Protein AF-A0A918FLG2-F1 (afdb_monomer_lite)

Structure (mmCIF, N/CA/C/O backbone):
data_AF-A0A918FLG2-F1
#
_entry.id   AF-A0A918FLG2-F1
#
loop_
_atom_site.group_PDB
_atom_site.id
_atom_site.type_symbol
_atom_site.label_atom_id
_atom_site.label_alt_id
_atom_site.label_comp_id
_atom_site.label_asym_id
_atom_site.label_entity_id
_atom_site.label_seq_id
_atom_site.pdbx_PDB_ins_code
_atom_site.Cartn_x
_atom_site.Cartn_y
_atom_site.Cartn_z
_atom_site.occupancy
_atom_site.B_iso_or_equiv
_atom_site.auth_seq_id
_atom_site.auth_comp_id
_atom_site.auth_asym_id
_atom_site.auth_atom_id
_atom_site.pdbx_PDB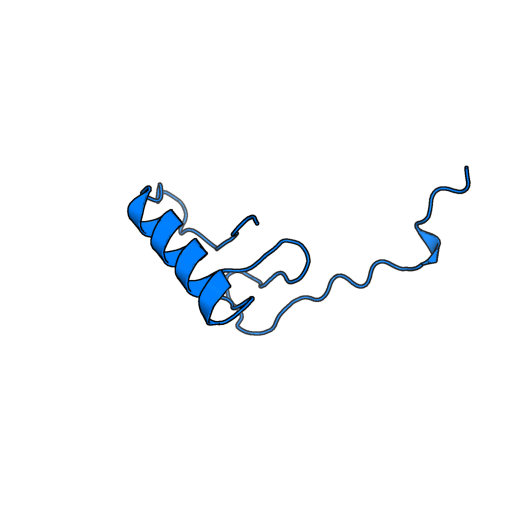_model_num
ATOM 1 N N . MET A 1 1 ? 7.474 -13.462 0.394 1.00 76.38 1 MET A N 1
ATOM 2 C CA . MET A 1 1 ? 7.482 -12.150 -0.293 1.00 76.38 1 MET A CA 1
ATOM 3 C C . MET A 1 1 ? 6.670 -11.179 0.543 1.00 76.38 1 MET A C 1
ATOM 5 O O . MET A 1 1 ? 5.594 -11.569 0.977 1.00 76.38 1 MET A O 1
ATOM 9 N N . THR A 1 2 ? 7.180 -9.971 0.771 1.00 92.38 2 THR A N 1
ATOM 10 C CA . THR A 1 2 ? 6.570 -8.953 1.645 1.00 92.38 2 THR A CA 1
ATOM 11 C C . THR A 1 2 ? 6.235 -7.719 0.813 1.00 92.38 2 THR A C 1
ATOM 13 O O . THR A 1 2 ? 7.091 -7.284 0.046 1.00 92.38 2 THR A O 1
ATOM 16 N N . ALA A 1 3 ? 5.024 -7.173 0.952 1.00 94.94 3 ALA A N 1
ATOM 17 C CA . ALA A 1 3 ? 4.612 -5.929 0.301 1.00 94.94 3 ALA A CA 1
ATOM 18 C C . ALA A 1 3 ? 4.575 -4.777 1.310 1.00 94.94 3 ALA A C 1
ATOM 20 O O . ALA A 1 3 ? 4.093 -4.941 2.429 1.00 94.94 3 ALA A O 1
ATOM 21 N N . LEU A 1 4 ? 5.070 -3.620 0.886 1.00 95.38 4 LEU A N 1
ATOM 22 C CA . LEU A 1 4 ? 5.006 -2.343 1.582 1.00 95.38 4 LEU A CA 1
ATOM 23 C C . LEU A 1 4 ? 4.309 -1.331 0.668 1.00 95.38 4 LEU A C 1
ATOM 25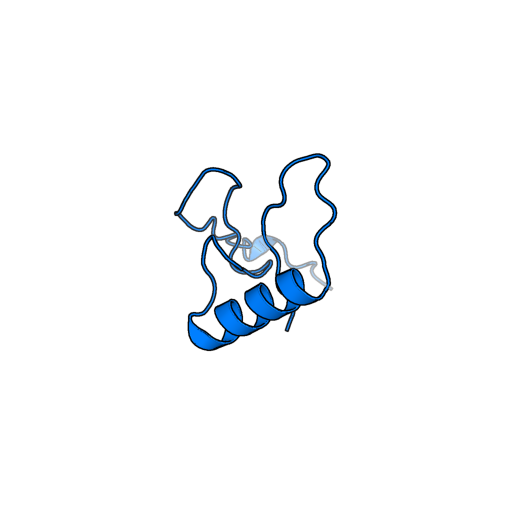 O O . LEU A 1 4 ? 4.453 -1.389 -0.553 1.00 95.38 4 LEU A O 1
ATOM 29 N N . TRP A 1 5 ? 3.534 -0.425 1.253 1.00 95.81 5 TRP A N 1
ATOM 30 C CA . TRP A 1 5 ? 2.898 0.688 0.553 1.00 95.81 5 TRP A CA 1
ATOM 31 C C . TRP A 1 5 ? 2.576 1.797 1.554 1.00 95.81 5 TRP A C 1
ATOM 33 O O . TRP A 1 5 ? 2.468 1.553 2.758 1.00 95.81 5 TRP A O 1
ATOM 43 N N . TRP A 1 6 ? 2.421 3.020 1.059 1.00 95.44 6 TRP A N 1
ATOM 44 C CA . TRP A 1 6 ? 2.070 4.160 1.898 1.00 95.44 6 TRP A CA 1
ATOM 45 C C . TRP A 1 6 ? 0.582 4.174 2.217 1.00 95.44 6 TRP A C 1
ATOM 47 O O . TRP A 1 6 ? -0.260 3.937 1.350 1.00 95.44 6 TRP A O 1
ATOM 57 N N . ILE A 1 7 ? 0.267 4.466 3.476 1.00 94.56 7 ILE A N 1
ATOM 58 C CA . ILE A 1 7 ? -1.098 4.524 3.990 1.00 94.56 7 ILE A CA 1
ATOM 59 C C . ILE A 1 7 ? -1.343 5.938 4.525 1.00 94.56 7 ILE A C 1
ATOM 61 O O . ILE A 1 7 ? -0.504 6.442 5.277 1.00 94.56 7 ILE A O 1
ATOM 65 N N . PRO A 1 8 ? -2.465 6.589 4.165 1.00 92.94 8 PRO A N 1
ATOM 66 C CA . PRO A 1 8 ? -2.837 7.871 4.748 1.00 92.94 8 PRO A CA 1
ATOM 67 C C . PRO A 1 8 ? -2.921 7.786 6.274 1.00 92.94 8 PRO A C 1
ATOM 69 O O . PRO A 1 8 ? -3.427 6.807 6.825 1.00 92.94 8 PRO A O 1
ATOM 72 N N . ALA A 1 9 ? -2.456 8.823 6.968 1.00 94.38 9 ALA A N 1
ATOM 73 C CA . ALA A 1 9 ? -2.537 8.866 8.423 1.00 94.38 9 ALA A CA 1
ATOM 74 C C . ALA A 1 9 ? -3.995 8.707 8.895 1.00 94.38 9 ALA A C 1
ATOM 76 O O . ALA A 1 9 ? -4.905 9.339 8.364 1.00 94.38 9 ALA A O 1
ATOM 77 N N . GLY A 1 10 ? -4.210 7.841 9.889 1.00 96.56 10 GLY A N 1
ATOM 78 C CA . GLY A 1 10 ? -5.542 7.516 10.410 1.00 96.56 10 GLY A CA 1
ATOM 79 C C . GLY A 1 10 ? -6.288 6.417 9.643 1.00 96.56 10 GLY A C 1
ATOM 80 O O . GLY A 1 10 ? -7.297 5.926 10.146 1.00 96.56 10 GLY A O 1
ATOM 81 N N . HIS A 1 11 ? -5.793 5.972 8.482 1.00 95.88 11 HIS A N 1
ATOM 82 C CA . HIS A 1 11 ? -6.364 4.825 7.774 1.00 95.88 11 HIS A CA 1
ATOM 83 C C . HIS A 1 11 ? -5.764 3.520 8.292 1.00 95.88 11 HIS A C 1
ATOM 85 O O . HIS A 1 11 ? -4.546 3.336 8.292 1.00 95.88 11 HIS A O 1
ATOM 91 N N . ARG A 1 12 ? -6.619 2.584 8.711 1.00 97.00 12 ARG A N 1
ATOM 92 C CA . ARG A 1 12 ? -6.206 1.207 8.995 1.00 97.00 12 ARG A CA 1
ATOM 93 C C . ARG A 1 12 ? -6.575 0.350 7.786 1.00 97.00 12 ARG A C 1
ATOM 95 O O . ARG A 1 12 ? -7.767 0.138 7.568 1.00 97.00 12 ARG A O 1
ATOM 102 N N . PRO A 1 13 ? -5.596 -0.152 7.017 1.00 96.31 13 PRO A N 1
ATOM 103 C CA . PRO A 1 13 ? -5.892 -0.934 5.832 1.00 96.31 13 PRO A CA 1
ATOM 104 C C . PRO A 1 13 ? -6.577 -2.243 6.216 1.00 96.31 13 PRO A C 1
ATOM 106 O O . PRO A 1 13 ? -6.303 -2.857 7.254 1.00 96.31 13 PRO A O 1
ATOM 109 N N . THR A 1 14 ? -7.455 -2.679 5.333 1.00 98.00 14 THR A N 1
ATOM 110 C CA . THR A 1 14 ? -8.128 -3.968 5.389 1.00 98.00 14 THR A CA 1
ATOM 111 C C . THR A 1 14 ? -7.244 -5.076 4.817 1.00 98.00 14 THR A C 1
ATOM 113 O O . THR A 1 14 ? -6.265 -4.837 4.105 1.00 98.00 14 THR A O 1
ATOM 116 N N . VAL A 1 15 ? -7.620 -6.325 5.093 1.00 97.69 15 VAL A N 1
ATOM 117 C CA . VAL A 1 15 ? -6.949 -7.497 4.509 1.00 97.69 15 VAL A CA 1
ATOM 118 C C . VAL A 1 15 ? -7.103 -7.524 2.984 1.00 97.69 15 VAL A C 1
ATOM 120 O O . VAL A 1 15 ? -6.142 -7.839 2.290 1.00 97.69 15 VAL A O 1
ATOM 123 N N . ALA A 1 16 ? -8.266 -7.129 2.458 1.00 98.00 16 ALA A N 1
ATOM 124 C CA . ALA A 1 16 ? -8.510 -7.071 1.017 1.00 98.00 16 ALA A CA 1
ATOM 125 C C . ALA A 1 16 ? -7.591 -6.057 0.313 1.00 98.00 16 ALA A C 1
ATOM 127 O O . ALA A 1 16 ? -7.054 -6.338 -0.757 1.00 98.00 16 ALA A O 1
ATOM 128 N N . GLU A 1 17 ? -7.344 -4.897 0.935 1.00 97.44 17 GLU A N 1
ATOM 129 C CA . GLU A 1 17 ? -6.355 -3.942 0.426 1.00 97.44 17 GLU A CA 1
ATOM 130 C C . GLU A 1 17 ? -4.953 -4.555 0.419 1.00 97.44 17 GLU A C 1
ATOM 132 O O . GLU A 1 17 ? -4.259 -4.458 -0.588 1.00 97.44 17 GLU A O 1
ATOM 137 N N . ALA A 1 18 ? -4.541 -5.228 1.497 1.00 97.00 18 ALA A N 1
ATOM 138 C CA . ALA A 1 18 ? -3.233 -5.882 1.555 1.00 97.00 18 ALA A CA 1
ATOM 139 C C . ALA A 1 18 ? -3.071 -6.965 0.469 1.00 97.00 18 ALA A C 1
ATOM 141 O O . ALA A 1 18 ? -2.019 -7.052 -0.171 1.00 97.00 18 ALA A O 1
ATOM 142 N N . GLU A 1 19 ? -4.114 -7.759 0.217 1.00 97.88 19 GLU A N 1
ATOM 143 C CA . GLU A 1 19 ? -4.131 -8.761 -0.851 1.00 97.88 19 GLU A CA 1
ATOM 144 C C . GLU A 1 19 ? -3.975 -8.120 -2.233 1.00 97.88 19 GLU A C 1
ATOM 146 O O . GLU A 1 19 ? -3.113 -8.540 -3.009 1.00 97.88 19 GLU A O 1
ATOM 151 N N . ALA A 1 20 ? -4.726 -7.054 -2.522 1.00 97.88 20 ALA A N 1
ATOM 152 C CA . ALA A 1 20 ? -4.620 -6.332 -3.789 1.00 97.88 20 ALA A CA 1
ATOM 153 C C . ALA A 1 20 ? -3.192 -5.807 -4.035 1.00 97.88 20 ALA A C 1
ATOM 155 O O . ALA A 1 20 ? -2.674 -5.898 -5.150 1.00 97.88 20 ALA A O 1
ATOM 156 N N . ARG A 1 21 ? -2.515 -5.317 -2.987 1.00 97.19 21 ARG A N 1
ATOM 157 C CA . ARG A 1 21 ? -1.120 -4.842 -3.058 1.00 97.19 21 ARG A CA 1
ATOM 158 C C . ARG A 1 21 ? -0.152 -5.987 -3.345 1.00 97.19 21 ARG A C 1
ATOM 160 O O . ARG A 1 21 ? 0.730 -5.847 -4.190 1.00 97.19 21 ARG A O 1
ATOM 167 N N . LEU A 1 22 ? -0.335 -7.131 -2.686 1.00 97.44 22 LEU A N 1
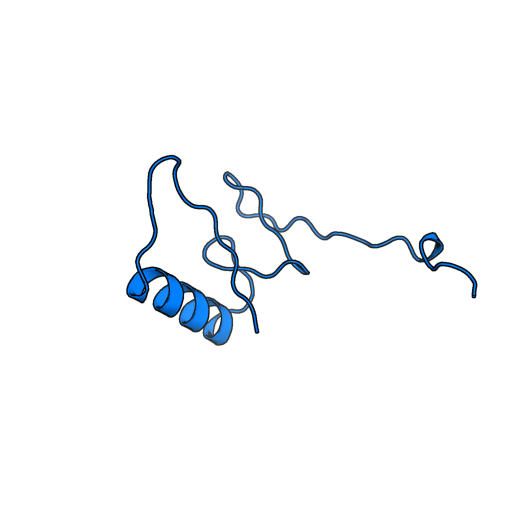ATOM 168 C CA . LEU A 1 22 ? 0.476 -8.330 -2.919 1.00 97.44 22 LEU A CA 1
ATOM 169 C C . LEU A 1 22 ? 0.307 -8.873 -4.341 1.00 97.44 22 LEU A C 1
ATOM 171 O O . LEU A 1 22 ? 1.301 -9.221 -4.981 1.00 97.44 22 LEU A O 1
ATOM 175 N N . LEU A 1 23 ? -0.927 -8.942 -4.842 1.00 97.88 23 LEU A N 1
ATOM 176 C CA . LEU A 1 23 ? -1.211 -9.375 -6.210 1.00 97.88 23 LEU A CA 1
ATOM 177 C C . LEU A 1 23 ? -0.601 -8.413 -7.231 1.00 97.88 23 LEU A C 1
ATOM 179 O O . LEU A 1 23 ? 0.049 -8.862 -8.174 1.00 97.88 23 LEU A O 1
ATOM 183 N N . HIS A 1 24 ? -0.729 -7.102 -7.008 1.00 97.25 24 HIS A N 1
ATOM 184 C CA . HIS A 1 24 ? -0.122 -6.100 -7.879 1.00 97.25 24 HIS A CA 1
ATOM 185 C C . HIS A 1 24 ? 1.401 -6.247 -7.941 1.00 97.25 24 HIS A C 1
ATOM 187 O O . HIS A 1 24 ? 1.950 -6.304 -9.039 1.00 97.25 24 HIS A O 1
ATOM 193 N N . LEU A 1 25 ? 2.064 -6.386 -6.787 1.00 96.75 25 LEU A N 1
ATOM 194 C CA . LEU A 1 25 ? 3.515 -6.573 -6.695 1.00 96.75 25 LEU A CA 1
ATOM 195 C C . LEU A 1 25 ? 3.988 -7.836 -7.432 1.00 96.75 25 LEU A C 1
ATOM 197 O O . LEU A 1 25 ? 5.055 -7.836 -8.038 1.00 96.75 25 LEU A O 1
ATOM 201 N N . ARG A 1 26 ? 3.204 -8.919 -7.397 1.00 96.00 26 ARG A N 1
ATOM 202 C CA . ARG A 1 26 ? 3.522 -10.153 -8.134 1.00 96.00 26 ARG A CA 1
ATOM 203 C C . ARG A 1 26 ? 3.371 -9.985 -9.642 1.00 96.00 26 ARG A C 1
ATOM 205 O O . ARG A 1 26 ? 4.190 -10.515 -10.381 1.00 96.00 26 ARG A O 1
ATOM 212 N N . ALA A 1 27 ? 2.331 -9.283 -10.081 1.00 97.56 27 ALA A N 1
ATOM 213 C CA . ALA A 1 27 ? 2.022 -9.121 -11.498 1.00 97.56 27 ALA A CA 1
ATOM 214 C C . ALA A 1 27 ? 2.905 -8.071 -12.195 1.00 97.56 27 ALA A C 1
ATOM 216 O O . ALA A 1 27 ? 3.264 -8.258 -13.352 1.00 97.56 27 ALA A O 1
ATOM 217 N N . HIS A 1 28 ? 3.266 -6.989 -11.499 1.00 95.94 28 HIS A N 1
ATOM 218 C CA . HIS A 1 28 ? 3.930 -5.823 -12.098 1.00 95.94 28 HIS A CA 1
ATOM 219 C C . HIS A 1 28 ? 5.343 -5.573 -11.556 1.00 95.94 28 HIS A C 1
ATOM 221 O O . HIS A 1 28 ? 6.060 -4.729 -12.085 1.00 95.94 28 HIS A O 1
ATOM 227 N N . GLY A 1 29 ? 5.758 -6.287 -10.507 1.00 94.50 29 GLY A N 1
ATOM 228 C CA . GLY A 1 29 ? 6.974 -5.955 -9.771 1.00 94.50 29 GLY A CA 1
ATOM 229 C C . GLY A 1 29 ? 6.801 -4.722 -8.869 1.00 94.50 29 GLY A C 1
ATOM 230 O O . GLY A 1 29 ? 5.673 -4.290 -8.618 1.00 94.50 29 GLY A O 1
ATOM 231 N N . PRO A 1 30 ? 7.903 -4.190 -8.303 1.00 94.94 30 PRO A N 1
ATOM 232 C CA . PRO A 1 30 ? 7.857 -3.048 -7.392 1.00 94.94 30 PRO A CA 1
ATOM 233 C C . PRO A 1 30 ? 7.405 -1.765 -8.095 1.00 94.94 30 PRO A C 1
ATOM 235 O O . PRO A 1 30 ? 8.025 -1.329 -9.062 1.00 94.94 30 PRO A O 1
ATOM 238 N N . THR A 1 31 ? 6.366 -1.130 -7.562 1.00 94.38 31 THR A N 1
ATOM 239 C CA . THR A 1 31 ? 5.842 0.164 -8.021 1.00 94.38 31 THR A CA 1
ATOM 240 C C . THR A 1 31 ? 5.488 1.040 -6.811 1.00 94.38 31 THR A C 1
ATOM 242 O O . THR A 1 31 ? 5.355 0.516 -5.701 1.00 94.38 31 THR A O 1
ATOM 245 N N . PRO A 1 32 ? 5.232 2.353 -6.978 1.00 94.62 32 PRO A N 1
ATOM 246 C CA . PRO A 1 32 ? 4.728 3.195 -5.885 1.00 94.62 32 PRO A CA 1
ATOM 247 C C . PRO A 1 32 ? 3.428 2.669 -5.252 1.00 94.62 32 PRO A C 1
ATOM 249 O O . PRO A 1 32 ? 3.128 2.962 -4.095 1.00 94.62 32 PRO A O 1
ATOM 252 N N . TYR A 1 33 ? 2.651 1.871 -5.998 1.00 94.56 33 TYR A N 1
ATOM 253 C CA . TYR A 1 33 ? 1.425 1.247 -5.509 1.00 94.56 33 TYR A CA 1
ATOM 254 C C . TYR A 1 33 ? 1.708 0.109 -4.517 1.00 94.56 33 TYR A C 1
ATOM 256 O O . TYR A 1 33 ? 0.964 -0.040 -3.547 1.00 94.56 33 TYR A O 1
ATOM 264 N N . ALA A 1 34 ? 2.748 -0.694 -4.742 1.00 96.19 34 ALA A N 1
ATOM 265 C CA . ALA A 1 34 ? 3.196 -1.743 -3.830 1.00 96.19 34 ALA A CA 1
ATOM 266 C C . ALA A 1 34 ? 4.655 -2.113 -4.122 1.00 96.19 34 ALA A C 1
ATOM 268 O O . ALA A 1 34 ? 5.015 -2.410 -5.262 1.00 96.19 34 ALA A O 1
ATOM 269 N N . PHE A 1 35 ? 5.490 -2.144 -3.088 1.00 95.06 35 PHE A N 1
ATOM 270 C CA . PHE A 1 35 ? 6.929 -2.322 -3.234 1.00 95.06 35 PHE A CA 1
ATOM 271 C C . PHE A 1 35 ? 7.547 -3.170 -2.118 1.00 95.06 35 PHE A C 1
ATOM 273 O O . PHE A 1 35 ? 6.852 -3.719 -1.265 1.00 95.06 35 PHE A O 1
ATOM 280 N N . THR A 1 36 ? 8.869 -3.336 -2.153 1.00 94.06 36 THR A N 1
ATOM 281 C CA . THR A 1 36 ? 9.631 -4.130 -1.173 1.00 94.06 36 THR A CA 1
ATOM 282 C C . THR A 1 36 ? 10.709 -3.263 -0.537 1.00 94.06 36 THR A C 1
ATOM 284 O O . THR A 1 36 ? 11.080 -2.247 -1.107 1.00 94.06 36 THR A O 1
ATOM 287 N N . LEU A 1 37 ? 11.287 -3.668 0.595 1.00 89.75 37 LEU A N 1
ATOM 288 C CA . LEU A 1 37 ? 12.384 -2.900 1.207 1.00 89.75 37 LEU A CA 1
ATOM 289 C C . LEU A 1 37 ? 13.599 -2.718 0.282 1.00 89.75 37 LEU A C 1
ATOM 291 O O . LEU A 1 37 ? 14.274 -1.702 0.365 1.00 89.75 37 LEU A O 1
ATOM 295 N N . ARG A 1 38 ? 13.848 -3.667 -0.630 1.00 89.69 38 ARG A N 1
ATOM 296 C CA . ARG A 1 38 ? 14.939 -3.578 -1.613 1.00 89.69 38 ARG A CA 1
ATOM 297 C C . ARG A 1 38 ? 14.732 -2.458 -2.638 1.00 89.69 38 ARG A C 1
ATOM 299 O O . ARG A 1 38 ? 15.696 -1.935 -3.179 1.00 89.69 38 ARG A O 1
ATOM 306 N N . THR A 1 39 ? 13.482 -2.116 -2.930 1.00 90.25 39 THR A N 1
ATOM 307 C CA . THR A 1 39 ? 13.120 -1.089 -3.912 1.00 90.25 39 THR A CA 1
ATOM 308 C C . THR A 1 39 ? 12.045 -0.228 -3.282 1.00 90.25 39 THR A C 1
ATOM 310 O O . THR A 1 39 ? 10.869 -0.570 -3.352 1.00 90.25 39 THR A O 1
ATOM 313 N N . SER A 1 40 ? 12.459 0.833 -2.595 1.00 89.62 40 SER A N 1
ATOM 314 C CA . SER A 1 40 ? 11.553 1.696 -1.838 1.00 89.62 40 SER A CA 1
ATOM 315 C C . SER A 1 40 ? 11.082 2.878 -2.676 1.00 89.62 40 SER A C 1
ATOM 317 O O . SER A 1 40 ? 11.783 3.306 -3.584 1.00 89.62 40 SER A O 1
ATOM 319 N N . PHE A 1 41 ? 9.908 3.418 -2.371 1.00 91.62 41 PHE A N 1
ATOM 320 C CA . PHE A 1 41 ? 9.386 4.628 -3.008 1.00 91.62 41 PHE A CA 1
ATOM 321 C C . PHE A 1 41 ? 9.012 5.632 -1.919 1.00 91.62 41 PHE A C 1
ATOM 323 O O . PHE A 1 41 ? 8.561 5.202 -0.855 1.00 91.62 41 PHE A O 1
ATOM 330 N N . PRO A 1 42 ? 9.163 6.948 -2.134 1.00 90.62 42 PRO A N 1
ATOM 331 C CA . PRO A 1 42 ? 8.683 7.952 -1.191 1.00 90.62 42 PRO A CA 1
ATOM 332 C C . PRO A 1 42 ? 7.152 8.072 -1.258 1.00 90.62 42 PRO A C 1
ATOM 334 O O . PRO A 1 42 ? 6.543 7.782 -2.284 1.00 90.62 42 PRO A O 1
ATOM 337 N N . ALA A 1 43 ? 6.518 8.560 -0.188 1.00 86.81 43 ALA A N 1
ATOM 338 C CA . ALA A 1 43 ? 5.054 8.693 -0.114 1.00 86.81 43 ALA A CA 1
ATOM 339 C C . ALA A 1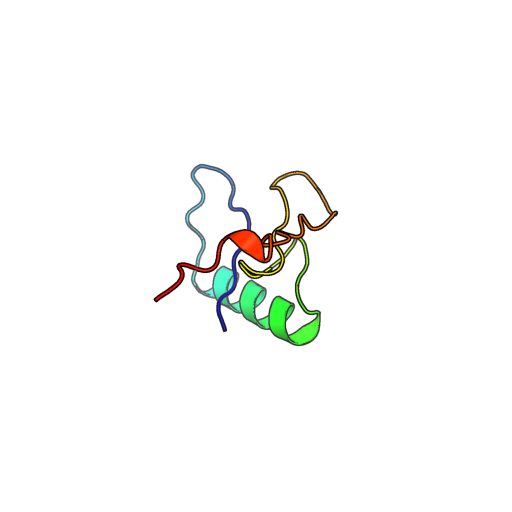 43 ? 4.433 9.574 -1.211 1.00 86.81 43 ALA A C 1
ATOM 341 O O . ALA A 1 43 ? 3.256 9.436 -1.530 1.00 86.81 43 ALA A O 1
ATOM 342 N N . GLN A 1 44 ? 5.234 10.474 -1.777 1.00 78.50 44 GLN A N 1
ATOM 343 C CA . GLN A 1 44 ? 4.819 11.533 -2.694 1.00 78.50 44 GLN A CA 1
ATOM 344 C C . GLN A 1 44 ? 5.449 11.416 -4.092 1.00 78.50 44 GLN A C 1
ATOM 346 O O . GLN A 1 44 ? 5.270 12.315 -4.907 1.00 78.50 44 GLN A O 1
ATOM 351 N N . GLY A 1 45 ? 6.192 10.344 -4.391 1.00 68.75 45 GLY A N 1
ATOM 352 C CA . GLY A 1 45 ? 6.956 10.243 -5.638 1.00 68.75 45 GLY A CA 1
ATOM 353 C C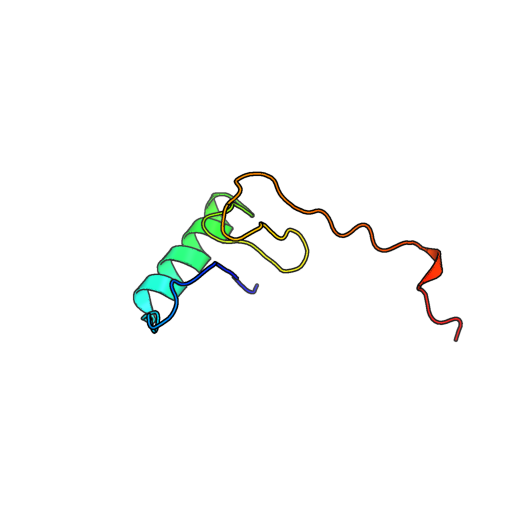 . GLY A 1 45 ? 6.840 8.893 -6.336 1.00 68.75 45 GLY A C 1
ATOM 354 O O . GLY A 1 45 ? 6.645 7.858 -5.704 1.00 68.75 45 GLY A O 1
ATOM 355 N N . ALA A 1 46 ? 6.969 8.940 -7.663 1.00 69.94 46 ALA A N 1
ATOM 356 C CA . ALA A 1 46 ? 6.945 7.773 -8.539 1.00 69.94 46 ALA A CA 1
ATOM 357 C C . ALA A 1 46 ? 8.322 7.108 -8.707 1.00 69.94 46 ALA A C 1
ATOM 359 O O . ALA A 1 46 ? 8.390 5.945 -9.097 1.00 69.94 46 ALA A O 1
ATOM 360 N N . GLU A 1 47 ? 9.399 7.833 -8.394 1.00 78.62 47 GLU A N 1
ATOM 361 C CA . GLU A 1 47 ? 10.770 7.365 -8.586 1.00 78.62 47 GLU A CA 1
ATOM 362 C C . GLU A 1 47 ? 11.225 6.484 -7.411 1.00 78.62 47 GLU A C 1
ATOM 364 O O . GLU A 1 47 ? 11.048 6.870 -6.246 1.00 78.62 47 GLU A O 1
ATOM 369 N N . PRO A 1 48 ? 11.807 5.303 -7.683 1.00 77.69 48 PRO A N 1
ATOM 370 C CA . PRO A 1 48 ? 12.332 4.441 -6.640 1.00 77.69 48 PRO A CA 1
ATOM 371 C C . PRO A 1 48 ? 13.586 5.052 -6.012 1.00 77.69 48 PRO A C 1
ATOM 373 O O . PRO A 1 48 ? 14.501 5.498 -6.700 1.00 77.69 48 PRO A O 1
ATOM 376 N N . VAL A 1 49 ? 13.668 4.992 -4.688 1.00 76.25 49 VAL A N 1
ATOM 377 C CA . VAL A 1 49 ? 14.909 5.211 -3.949 1.00 76.25 49 VAL A CA 1
ATOM 378 C C . VAL A 1 49 ? 15.610 3.860 -3.863 1.00 76.25 49 VAL A C 1
ATOM 380 O O . VAL A 1 49 ? 15.198 2.970 -3.105 1.00 76.25 49 VAL A O 1
ATOM 383 N N . ALA A 1 50 ? 16.640 3.690 -4.688 1.00 65.69 50 ALA A N 1
ATOM 384 C CA . ALA A 1 50 ? 17.573 2.588 -4.549 1.00 65.69 50 ALA A CA 1
ATOM 385 C C . ALA A 1 50 ? 18.433 2.848 -3.308 1.00 65.69 50 ALA A C 1
ATOM 387 O O . ALA A 1 50 ? 19.140 3.850 -3.231 1.00 65.69 50 ALA A O 1
ATOM 388 N N . PHE A 1 51 ? 18.360 1.952 -2.327 1.00 62.50 51 PHE A N 1
ATOM 389 C CA . PHE A 1 51 ? 19.408 1.868 -1.321 1.00 62.50 51 PHE A CA 1
ATOM 390 C C . PHE A 1 51 ? 20.571 1.113 -1.960 1.00 62.50 51 PHE A C 1
ATOM 392 O O . PHE A 1 51 ? 20.551 -0.116 -2.031 1.00 62.50 51 PHE A O 1
ATOM 399 N N . GLU A 1 52 ? 21.564 1.842 -2.463 1.00 61.28 52 GLU A N 1
ATOM 400 C CA . GLU A 1 52 ? 22.888 1.263 -2.669 1.00 61.28 52 GLU A CA 1
ATOM 401 C C . GLU A 1 52 ? 23.461 1.019 -1.277 1.00 61.28 52 GLU A C 1
ATOM 403 O O . GLU A 1 52 ? 23.639 1.955 -0.502 1.00 61.28 52 GLU A O 1
ATOM 408 N N . VAL A 1 53 ? 23.641 -0.249 -0.912 1.00 64.50 53 VAL A N 1
ATOM 409 C CA . VAL A 1 53 ? 24.400 -0.611 0.284 1.00 64.50 53 VAL A CA 1
ATOM 410 C C . VAL A 1 53 ? 25.868 -0.501 -0.123 1.00 64.50 53 VAL A C 1
ATOM 412 O O . VAL A 1 53 ? 26.283 -1.301 -0.961 1.00 64.50 53 VAL A O 1
ATOM 415 N N . PRO A 1 54 ? 26.647 0.463 0.403 1.00 62.12 54 PRO A N 1
ATOM 416 C CA . PRO A 1 54 ? 28.079 0.512 0.136 1.00 62.12 54 PRO A CA 1
ATOM 417 C C . PRO A 1 54 ? 28.718 -0.807 0.576 1.00 62.12 54 PRO A C 1
ATOM 419 O O . PRO A 1 54 ? 28.461 -1.273 1.690 1.00 62.12 54 PRO A O 1
ATOM 422 N N . GLU A 1 55 ? 29.539 -1.411 -0.284 1.00 62.91 55 GLU A N 1
ATOM 423 C CA . GLU A 1 55 ? 30.218 -2.692 -0.019 1.00 62.91 55 GLU A CA 1
ATOM 424 C C . GLU A 1 55 ? 31.102 -2.661 1.244 1.00 62.91 55 GLU A C 1
ATOM 426 O O . GLU A 1 55 ? 31.399 -3.705 1.823 1.00 62.91 55 GLU A O 1
ATOM 431 N N . ASP A 1 56 ? 31.417 -1.467 1.748 1.00 64.69 56 ASP A N 1
ATOM 432 C CA . ASP A 1 56 ? 32.213 -1.225 2.954 1.00 64.69 56 ASP A CA 1
ATOM 433 C C . ASP A 1 56 ? 31.447 -1.436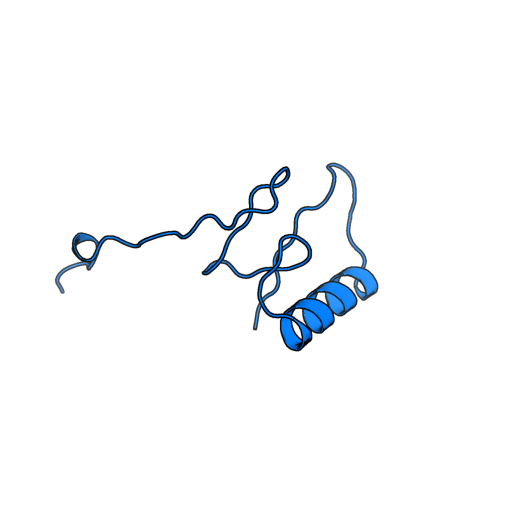 4.280 1.00 64.69 56 ASP A C 1
ATOM 435 O O . ASP A 1 56 ? 32.035 -1.354 5.358 1.00 64.69 56 ASP A O 1
ATOM 439 N N . LEU A 1 57 ? 30.134 -1.702 4.236 1.00 66.06 57 LEU A N 1
ATOM 440 C CA . LEU A 1 57 ? 29.294 -1.969 5.419 1.00 66.06 57 LEU A CA 1
ATOM 441 C C . LEU A 1 57 ? 29.242 -3.449 5.831 1.00 66.06 57 LEU A C 1
ATOM 443 O O . LEU A 1 57 ? 28.485 -3.815 6.734 1.00 66.06 57 LEU A O 1
ATOM 447 N N . GLY A 1 58 ? 30.041 -4.312 5.201 1.00 65.00 58 GLY A N 1
ATOM 448 C CA . GLY A 1 58 ? 30.239 -5.676 5.678 1.00 65.00 58 GLY A CA 1
ATOM 449 C C . GLY A 1 58 ? 30.981 -5.669 7.014 1.00 65.00 58 GLY A C 1
ATOM 450 O O . GLY A 1 58 ? 32.142 -5.277 7.074 1.00 65.00 58 GLY A O 1
ATOM 451 N N . CYS A 1 59 ? 30.339 -6.116 8.098 1.00 62.22 59 CYS A N 1
ATOM 452 C CA . CYS A 1 59 ? 31.063 -6.461 9.319 1.00 62.22 59 CYS A CA 1
ATOM 453 C C . CYS A 1 59 ? 32.094 -7.542 8.973 1.00 62.22 59 CYS A C 1
ATOM 455 O O . CYS A 1 59 ? 31.720 -8.689 8.722 1.00 62.22 59 CYS A O 1
ATOM 457 N N . SER A 1 60 ? 33.376 -7.177 8.946 1.00 64.88 60 SER A N 1
ATOM 458 C CA . SER A 1 60 ? 34.468 -8.146 8.955 1.00 64.88 60 SER A CA 1
ATOM 459 C C . SER A 1 60 ? 34.288 -9.052 10.174 1.00 64.88 60 SER A C 1
ATOM 461 O O . SER A 1 60 ? 34.222 -8.558 11.302 1.00 64.88 60 SER A O 1
ATOM 463 N N . VAL A 1 61 ? 34.119 -10.349 9.913 1.00 65.62 61 VAL A N 1
ATOM 464 C CA . VAL A 1 61 ? 34.039 -11.422 10.917 1.00 65.62 61 VAL A CA 1
ATOM 465 C C . VAL A 1 61 ? 35.341 -11.560 11.699 1.00 65.62 61 VAL A C 1
ATOM 467 O O . VAL A 1 61 ? 36.416 -11.345 11.092 1.00 65.62 61 VAL A O 1
#

Foldseek 3Di:
DDKDADDPPPDDDDPVLRVVLVVCCVVPNAFNSIYDPQWDDDNPDGHTDHPPDPPVPDDDD

Organism: NCBI:txid66870

pLDDT: mean 86.59, std 13.09, range [61.28, 98.0]

Secondary structure (DSSP, 8-state):
---B----TT----HHHHHHHHHHHHHH-SBTTBBBTTBB--TT-SS-B-----GGG----

InterPro domains:
  IPR021708 Domain of unknown function DUF3291 [PF11695] (2-47)

Radius of gyration: 14.24 Å; chains: 1; bounding box: 43×24×23 Å

Sequence (61 aa):
MTALWWIPAGHRPTVAEAEARLLHLRAHGPTPYAFTLRTSFPAQGAEPVAFEVPEDLGCSV